Protein AF-F9VZ53-F1 (afdb_monomer)

pLDDT: mean 83.01, std 13.74, range [48.47, 98.25]

InterPro domains:
  IPR010065 Amino acid ABC transporter, permease protein, 3-TM domain [TIGR01726] (65-124)
  IPR035906 MetI-like superfamily [G3DSA:1.10.3720.10] (58-139)
  IPR035906 MetI-like superfamily [SSF161098] (64-129)
  IPR043429 ABC transporter membrane protein permease protein ArtM/GltK/GlnP/TcyL/YhdX-like [PTHR30614] (58-127)

Sequence (139 aa):
MTSPQTDTTTTAGEPEPIKAVPLRRPGQWIAAVIILVLAGLFVYGAATNKAYAWGTYADYLFDQRVLSGVGYTLALTVLAMTIAIVLGVALAIMRLSPNPVLRGTAWVYLWIFRGTPVYVQLVFWGLFPAIYKQIDVGI

Solvent-accessible surface area (backbone atoms only — not comparable to full-atom values): 8433 Å² total; per-residue (Å²): 140,80,84,82,90,76,88,74,82,79,87,77,69,80,79,74,76,82,78,78,70,82,80,79,60,65,68,59,54,54,51,50,50,50,50,52,50,51,51,49,51,50,52,49,50,55,74,70,38,73,88,61,42,63,67,60,55,50,54,54,59,70,27,68,69,45,47,49,49,51,50,49,54,52,51,51,49,52,51,52,50,51,50,51,48,55,52,49,51,53,36,53,52,29,52,71,42,89,50,65,65,50,24,46,54,32,47,53,52,50,43,54,72,74,67,46,60,68,66,58,50,54,51,51,65,65,46,43,55,76,78,49,77,66,84,76,71,90,121

Secondary structure (DSSP, 8-state):
-------------------------HHHHHHHHHHHHHHHHHHHHHHH-GGG-HHHHHHHHTSHHHHHHHHHHHHHHHHHHHHHHHHHHHHHHHHHSS-HHHHHHHHHHHHHHHHS-HHHHHHHHHHHHHH-S------

Structure (mmCIF, N/CA/C/O backbone):
data_AF-F9VZ53-F1
#
_entry.id   AF-F9VZ53-F1
#
loop_
_atom_site.group_PDB
_atom_site.id
_atom_site.type_symbol
_atom_site.label_atom_id
_atom_site.label_alt_id
_atom_site.label_comp_id
_atom_site.label_asym_id
_atom_site.label_entity_id
_atom_site.label_seq_id
_atom_site.pdbx_PDB_ins_code
_atom_site.Cartn_x
_atom_site.Cartn_y
_atom_site.Cartn_z
_atom_site.occupancy
_atom_site.B_iso_or_equiv
_atom_site.auth_seq_id
_atom_site.auth_comp_id
_atom_site.auth_asym_id
_atom_site.auth_atom_id
_atom_site.pdbx_PDB_model_num
ATOM 1 N N . MET A 1 1 ? -59.997 58.097 -48.890 1.00 48.47 1 MET A N 1
ATOM 2 C CA . MET A 1 1 ? -59.336 57.497 -47.711 1.00 48.47 1 MET A CA 1
ATOM 3 C C . MET A 1 1 ? -59.926 56.100 -47.581 1.00 48.47 1 MET A C 1
ATOM 5 O O . MET A 1 1 ? -61.131 56.028 -47.446 1.00 48.47 1 MET A O 1
ATOM 9 N N . THR A 1 2 ? -59.255 54.966 -47.733 1.00 51.69 2 THR A N 1
ATOM 10 C CA . THR A 1 2 ? -57.834 54.609 -47.799 1.00 51.69 2 THR A CA 1
ATOM 11 C C . THR A 1 2 ? -57.775 53.199 -48.428 1.00 51.69 2 THR A C 1
ATOM 13 O O . THR A 1 2 ? -58.772 52.485 -48.418 1.00 51.69 2 THR A O 1
ATOM 16 N N . SER A 1 3 ? -56.640 52.880 -49.038 1.00 55.97 3 SER A N 1
ATOM 17 C CA . SER A 1 3 ? -56.281 51.793 -49.963 1.00 55.97 3 SER A CA 1
ATOM 18 C C . SER A 1 3 ? -56.750 50.346 -49.660 1.00 55.97 3 SER A C 1
ATOM 20 O O . SER A 1 3 ? -57.052 50.027 -48.512 1.00 55.97 3 SER A O 1
ATOM 22 N N . PRO A 1 4 ? -56.732 49.446 -50.672 1.00 55.97 4 PRO A N 1
ATOM 23 C CA . PRO A 1 4 ? -56.960 48.009 -50.506 1.00 55.97 4 PRO A CA 1
ATOM 24 C C . PRO A 1 4 ? -55.763 47.316 -49.833 1.00 55.97 4 PRO A C 1
ATOM 26 O O . PRO A 1 4 ? -54.624 47.766 -49.962 1.00 55.97 4 PRO A O 1
ATOM 29 N N . GLN A 1 5 ? -56.031 46.209 -49.134 1.00 57.69 5 GLN A N 1
ATOM 30 C CA . GLN A 1 5 ? -55.020 45.254 -48.673 1.00 57.69 5 GLN A CA 1
ATOM 31 C C . GLN A 1 5 ? -54.274 44.670 -49.878 1.00 57.69 5 GLN A C 1
ATOM 33 O O . GLN A 1 5 ? -54.895 44.086 -50.764 1.00 57.69 5 GLN A O 1
ATOM 38 N N . THR A 1 6 ? -52.948 44.803 -49.883 1.00 52.38 6 THR A N 1
ATOM 39 C CA . THR A 1 6 ? -52.073 44.012 -50.749 1.00 52.38 6 THR A CA 1
ATOM 40 C C . THR A 1 6 ? -51.430 42.939 -49.891 1.00 52.38 6 THR A C 1
ATOM 42 O O . THR A 1 6 ? -50.609 43.236 -49.023 1.00 52.38 6 THR A O 1
ATOM 45 N N . ASP A 1 7 ? -51.822 41.698 -50.152 1.00 53.53 7 ASP A N 1
ATOM 46 C CA . ASP A 1 7 ? -51.124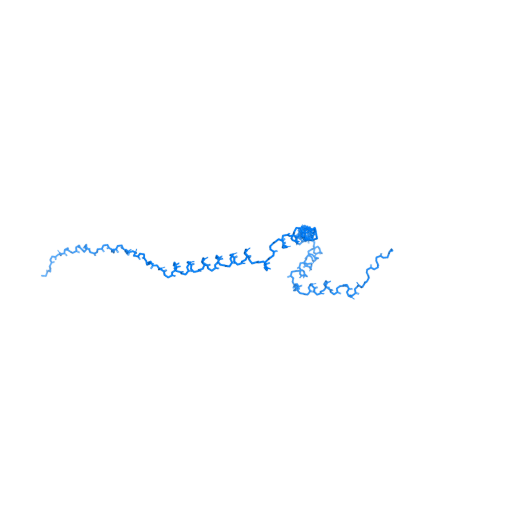 40.492 -49.740 1.00 53.53 7 ASP A CA 1
ATOM 47 C C . ASP A 1 7 ? -49.652 40.557 -50.167 1.00 53.53 7 ASP A C 1
ATOM 49 O O . ASP A 1 7 ? -49.324 40.507 -51.352 1.00 53.53 7 ASP A O 1
ATOM 53 N N . THR A 1 8 ? -48.742 40.603 -49.201 1.00 51.94 8 THR A N 1
ATOM 54 C CA . THR A 1 8 ? -47.376 40.116 -49.393 1.00 51.94 8 THR A CA 1
ATOM 55 C C . THR A 1 8 ? -47.180 38.921 -48.482 1.00 51.94 8 THR A C 1
ATOM 57 O O . THR A 1 8 ? -46.690 38.999 -47.359 1.00 51.94 8 THR A O 1
ATOM 60 N N . THR A 1 9 ? -47.589 37.768 -49.007 1.00 50.75 9 THR A N 1
ATOM 61 C CA . THR A 1 9 ? -47.058 36.477 -48.579 1.00 50.75 9 THR A CA 1
ATOM 62 C C . THR A 1 9 ? -45.546 36.518 -48.812 1.00 50.75 9 THR A C 1
ATOM 64 O O . THR A 1 9 ? -45.074 36.264 -49.918 1.00 50.75 9 THR A O 1
ATOM 67 N N . THR A 1 10 ? -44.767 36.885 -47.794 1.00 52.47 10 THR A N 1
ATOM 68 C CA . THR A 1 10 ? -43.308 36.732 -47.815 1.00 52.47 10 THR A CA 1
ATOM 69 C C . THR A 1 10 ? -42.995 35.242 -47.711 1.00 52.47 10 THR A C 1
ATOM 71 O O . THR A 1 10 ? -42.749 34.710 -46.634 1.00 52.47 10 THR A O 1
ATOM 74 N N . THR A 1 11 ? -43.032 34.549 -48.848 1.00 58.16 11 THR A N 1
ATOM 75 C CA . THR A 1 11 ? -42.291 33.299 -49.033 1.00 58.16 11 THR A CA 1
ATOM 76 C C . THR A 1 11 ? -40.869 33.686 -49.422 1.00 58.16 11 THR A C 1
ATOM 78 O O . THR A 1 11 ? -40.575 33.898 -50.592 1.00 58.16 11 THR A O 1
ATOM 81 N N . ALA A 1 12 ? -40.004 33.860 -48.430 1.00 59.16 12 ALA A N 1
ATOM 82 C CA . ALA A 1 12 ? -38.559 33.983 -48.598 1.00 59.16 12 ALA A CA 1
ATOM 83 C C . ALA A 1 12 ? -37.934 33.783 -47.218 1.00 59.16 12 ALA A C 1
ATOM 85 O O . ALA A 1 12 ? -38.102 34.618 -46.341 1.00 59.16 12 ALA A O 1
ATOM 86 N N . GLY A 1 13 ? -37.245 32.712 -46.885 1.00 57.06 13 GLY A N 1
ATOM 87 C CA . GLY A 1 13 ? -36.949 31.430 -47.498 1.00 57.06 13 GLY A CA 1
ATOM 88 C C . GLY A 1 13 ? -36.346 30.628 -46.341 1.00 57.06 13 G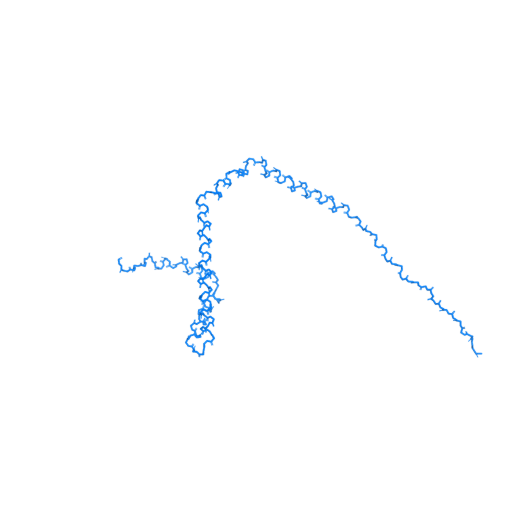LY A C 1
ATOM 89 O O . GLY A 1 13 ? -35.746 31.215 -45.436 1.00 57.06 13 GLY A O 1
ATOM 90 N N . GLU A 1 14 ? -36.594 29.325 -46.289 1.00 67.31 14 GLU A N 1
ATOM 91 C CA . GLU A 1 14 ? -36.035 28.463 -45.246 1.00 67.31 14 GLU A CA 1
ATOM 92 C C . GLU A 1 14 ? -34.519 28.716 -45.126 1.00 67.31 14 GLU A C 1
ATOM 94 O O . GLU A 1 14 ? -33.873 28.838 -46.171 1.00 67.31 14 GLU A O 1
ATOM 99 N N . PRO A 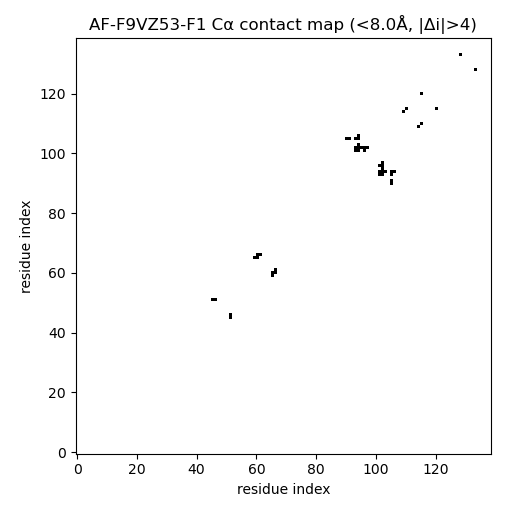1 15 ? -33.934 28.874 -43.918 1.00 65.62 15 PRO A N 1
ATOM 100 C CA . PRO A 1 15 ? -32.503 29.123 -43.802 1.00 65.62 15 PRO A CA 1
ATOM 101 C C . PRO A 1 15 ? -31.785 27.983 -44.514 1.00 65.62 15 PRO A C 1
ATOM 103 O O . PRO A 1 15 ? -31.946 26.833 -44.101 1.00 65.62 15 PRO A O 1
ATOM 106 N N . GLU A 1 16 ? -31.065 28.274 -45.606 1.00 68.75 16 GLU A N 1
ATOM 107 C CA . GLU A 1 16 ? -30.421 27.210 -46.372 1.00 68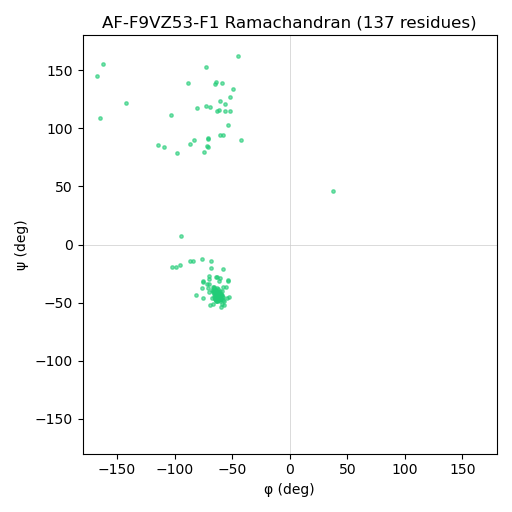.75 16 GLU A CA 1
ATOM 108 C C . GLU A 1 16 ? -29.591 26.351 -45.409 1.00 68.75 16 GLU A C 1
ATOM 110 O O . GLU A 1 16 ? -28.796 26.903 -44.633 1.00 68.75 16 GLU A O 1
ATOM 115 N N . PRO A 1 17 ? -29.796 25.019 -45.400 1.00 71.31 17 PRO A N 1
ATOM 116 C CA . PRO A 1 17 ? -29.161 24.156 -44.427 1.00 71.31 17 PRO A CA 1
ATOM 117 C C . PRO A 1 17 ? -27.659 24.366 -44.528 1.00 71.31 17 PRO A C 1
ATOM 119 O O . PRO A 1 17 ? -27.083 24.181 -45.602 1.00 71.31 17 PRO A O 1
ATOM 122 N N . ILE A 1 18 ? -27.034 24.777 -43.418 1.00 65.62 18 ILE A N 1
ATOM 123 C CA . ILE A 1 18 ? -25.595 25.029 -43.355 1.00 65.62 18 ILE A CA 1
ATOM 124 C C . ILE A 1 18 ? -24.891 23.772 -43.857 1.00 65.62 18 ILE A C 1
ATOM 126 O O . ILE A 1 18 ? -24.791 22.758 -43.162 1.00 65.62 18 ILE A O 1
ATOM 130 N N . LYS A 1 19 ? -24.408 23.843 -45.098 1.00 65.00 19 LYS A N 1
ATOM 131 C CA . LYS A 1 19 ? -23.626 22.794 -45.729 1.00 65.00 19 LYS A CA 1
ATOM 132 C C . LYS A 1 19 ? -22.280 22.792 -45.031 1.00 65.00 19 LYS A C 1
ATOM 134 O O . LYS A 1 19 ? -21.373 23.534 -45.399 1.00 65.00 19 LYS A O 1
ATOM 139 N N . ALA A 1 20 ? -22.180 21.986 -43.980 1.00 58.78 20 ALA A N 1
ATOM 140 C CA . ALA A 1 20 ? -20.942 21.755 -43.266 1.00 58.78 20 ALA A CA 1
ATOM 141 C C . ALA A 1 20 ? -19.926 21.155 -44.246 1.00 58.78 20 ALA A C 1
ATOM 143 O O . ALA A 1 20 ? -19.909 19.952 -44.501 1.00 58.78 20 ALA A O 1
ATOM 144 N N . VAL A 1 21 ? -19.095 22.008 -44.844 1.00 61.19 21 VAL A N 1
ATOM 145 C CA . VAL A 1 21 ? -17.942 21.561 -45.617 1.00 61.19 21 VAL A CA 1
ATOM 146 C C . VAL A 1 21 ? -16.961 20.976 -44.602 1.00 61.19 21 VAL A C 1
ATOM 148 O O . VAL A 1 21 ? -16.527 21.699 -43.700 1.00 61.19 21 VAL A O 1
ATOM 151 N N . PRO A 1 22 ? -16.614 19.680 -44.685 1.00 62.84 22 PRO A N 1
ATOM 152 C CA . PRO A 1 22 ? -15.669 19.098 -43.751 1.00 62.84 22 PRO A CA 1
ATOM 153 C C . PRO A 1 22 ? -14.319 19.795 -43.926 1.00 62.84 22 PRO A C 1
ATOM 155 O O . PRO A 1 22 ? -13.680 19.694 -44.976 1.00 62.84 22 PRO A O 1
ATOM 158 N N . LEU A 1 23 ? -13.875 20.510 -42.891 1.00 60.38 23 LEU A N 1
ATOM 159 C CA . LEU A 1 23 ? -12.551 21.117 -42.857 1.00 60.38 23 LEU A CA 1
ATOM 160 C C . LEU A 1 23 ? -11.522 19.993 -42.709 1.00 60.38 23 LEU A C 1
ATOM 162 O O . LEU A 1 23 ? -11.212 19.543 -41.606 1.00 60.38 23 LEU A O 1
ATOM 166 N N . ARG A 1 24 ? -11.030 19.489 -43.843 1.00 61.06 24 ARG A N 1
ATOM 167 C CA . ARG A 1 24 ? -9.982 18.466 -43.890 1.00 61.06 24 ARG A CA 1
ATOM 168 C C . ARG A 1 24 ? -8.741 19.066 -43.224 1.00 61.06 24 ARG A C 1
ATOM 170 O O . ARG A 1 24 ? -8.218 20.062 -43.711 1.00 61.06 24 ARG A O 1
ATOM 177 N N . ARG A 1 25 ? -8.299 18.493 -42.097 1.00 68.50 25 ARG A N 1
ATOM 178 C CA . ARG A 1 25 ? -7.110 18.923 -41.336 1.00 68.50 25 ARG A CA 1
ATOM 179 C C . ARG A 1 25 ? -5.902 18.041 -41.699 1.00 68.50 25 ARG A C 1
ATOM 181 O O . ARG A 1 25 ? -5.571 17.137 -40.932 1.00 68.50 25 ARG A O 1
ATOM 188 N N . PRO A 1 26 ? -5.223 18.259 -42.845 1.00 73.19 26 PRO A N 1
ATOM 189 C CA . PRO A 1 26 ? -4.090 17.428 -43.268 1.00 73.19 26 PRO A CA 1
ATOM 190 C C . PRO A 1 26 ? -2.934 17.454 -42.257 1.00 73.19 26 PRO A C 1
ATOM 192 O O . PRO A 1 26 ? -2.250 16.450 -42.088 1.00 73.19 26 PRO A O 1
ATOM 195 N N . GLY A 1 27 ? -2.772 18.554 -41.510 1.00 76.88 27 GLY A N 1
ATOM 196 C CA . GLY A 1 27 ? -1.760 18.666 -40.454 1.00 76.88 27 GLY A CA 1
ATOM 197 C C . GLY A 1 27 ? -1.928 17.656 -39.312 1.00 76.88 27 GLY A C 1
ATOM 198 O O . GLY A 1 27 ? -0.932 17.193 -38.768 1.00 76.88 27 GLY A O 1
ATOM 199 N N . GLN A 1 28 ? -3.161 17.245 -38.987 1.00 78.88 28 GLN A N 1
ATOM 200 C CA . GLN A 1 28 ? -3.400 16.210 -37.971 1.00 78.88 28 GLN A CA 1
ATOM 201 C C . GLN A 1 28 ? -2.995 14.819 -38.466 1.00 78.88 28 GLN A C 1
ATOM 203 O O . GLN A 1 28 ? -2.490 14.023 -37.683 1.00 78.88 28 GLN A O 1
ATOM 208 N N . TRP A 1 29 ? -3.153 14.544 -39.764 1.00 82.31 29 TRP A N 1
ATOM 209 C CA . TRP A 1 29 ? -2.705 13.289 -40.368 1.00 82.31 29 TRP A CA 1
ATOM 210 C C . TRP A 1 29 ? -1.184 13.207 -40.442 1.00 82.31 29 TRP A C 1
ATOM 212 O O . TRP A 1 29 ? -0.619 12.172 -40.108 1.00 82.31 29 TRP A O 1
ATOM 222 N N . ILE A 1 30 ? -0.513 14.306 -40.794 1.00 85.25 30 ILE A N 1
ATOM 223 C CA . ILE A 1 30 ? 0.953 14.372 -40.780 1.00 85.25 30 ILE A CA 1
ATOM 224 C C . ILE A 1 30 ? 1.479 14.170 -39.352 1.00 85.25 30 ILE A C 1
ATOM 226 O O . ILE A 1 30 ? 2.363 13.345 -39.141 1.00 85.25 30 ILE A O 1
ATOM 230 N N . ALA A 1 31 ? 0.901 14.851 -38.358 1.00 85.25 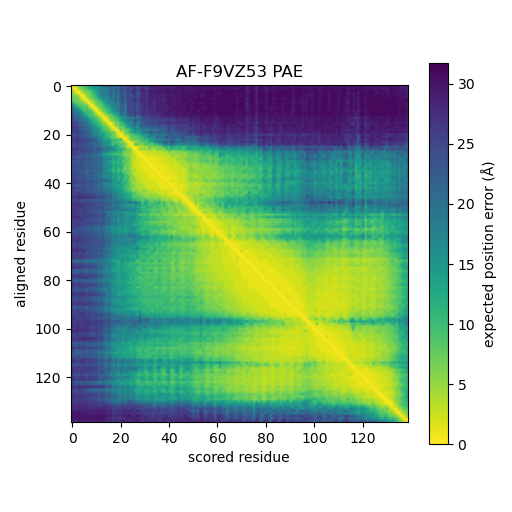31 ALA A N 1
ATOM 231 C CA . ALA A 1 31 ? 1.276 14.671 -36.956 1.00 85.25 31 ALA A CA 1
ATOM 232 C C . ALA A 1 31 ? 1.016 13.239 -36.456 1.00 85.25 31 ALA A C 1
ATOM 234 O O . ALA A 1 31 ? 1.873 12.662 -35.790 1.00 85.25 31 ALA A O 1
ATOM 235 N N . ALA A 1 32 ? -0.126 12.641 -36.812 1.00 86.00 32 ALA A N 1
ATOM 236 C CA . ALA A 1 32 ? -0.438 11.257 -36.472 1.00 86.00 32 ALA A CA 1
ATOM 237 C C . ALA A 1 32 ? 0.586 10.287 -37.075 1.00 86.00 32 ALA A C 1
ATOM 239 O O . ALA A 1 32 ? 1.089 9.427 -36.360 1.00 86.00 32 ALA A O 1
ATOM 240 N N . VAL A 1 33 ? 0.954 10.465 -38.348 1.00 91.44 33 VAL A N 1
ATOM 241 C CA . VAL A 1 33 ? 1.995 9.661 -39.006 1.00 91.44 33 VAL A CA 1
ATOM 242 C C . VAL A 1 33 ? 3.341 9.832 -38.304 1.00 91.44 33 VAL A C 1
ATOM 244 O O . VAL A 1 33 ? 3.993 8.834 -38.019 1.00 91.44 33 VAL A O 1
ATOM 247 N N . ILE A 1 34 ? 3.738 11.059 -37.956 1.00 92.56 34 ILE A N 1
ATOM 248 C CA . ILE A 1 34 ? 4.990 11.318 -37.228 1.00 92.56 34 ILE A CA 1
ATOM 249 C C . ILE A 1 34 ? 4.995 10.608 -35.870 1.00 92.56 34 ILE A C 1
ATOM 251 O O . ILE A 1 34 ? 5.966 9.931 -35.548 1.00 92.56 34 ILE A O 1
ATOM 255 N N . ILE A 1 35 ? 3.917 10.710 -35.087 1.00 92.50 35 ILE A N 1
ATOM 256 C CA . ILE A 1 35 ? 3.806 10.035 -33.784 1.00 92.50 35 ILE A CA 1
ATOM 257 C C . ILE A 1 35 ? 3.888 8.518 -33.953 1.00 92.50 35 ILE A C 1
ATOM 259 O O . ILE A 1 35 ? 4.585 7.855 -33.190 1.00 92.50 35 ILE A O 1
ATOM 263 N N . LEU A 1 36 ? 3.214 7.967 -3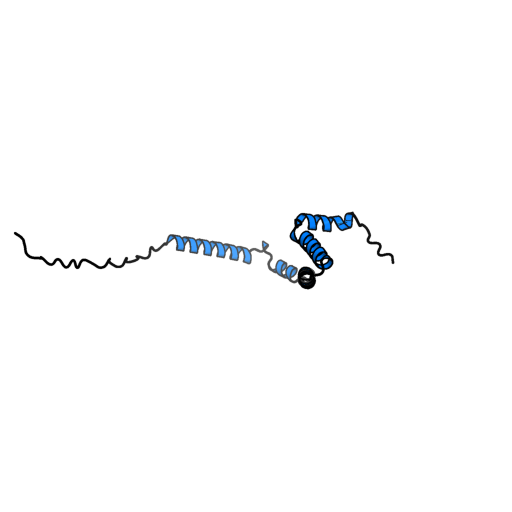4.961 1.00 93.19 36 LEU A N 1
ATOM 264 C CA . LEU A 1 36 ? 3.208 6.532 -35.232 1.00 93.19 36 LEU A CA 1
ATOM 265 C C . LEU A 1 36 ? 4.604 6.043 -35.648 1.00 93.19 36 LEU A C 1
ATOM 267 O O . LEU A 1 36 ? 5.059 5.009 -35.167 1.00 93.19 36 LEU A O 1
ATOM 271 N N . VAL A 1 37 ? 5.323 6.824 -36.460 1.00 93.62 37 VAL A N 1
ATOM 272 C CA . VAL A 1 37 ? 6.721 6.555 -36.828 1.00 93.62 37 VAL A CA 1
ATOM 273 C C . VAL A 1 37 ? 7.633 6.626 -35.604 1.00 93.62 37 VAL A C 1
ATOM 275 O O . VAL A 1 37 ? 8.434 5.719 -35.401 1.00 93.62 37 VAL A O 1
ATOM 278 N N . LEU A 1 38 ? 7.503 7.649 -34.756 1.00 92.00 38 LEU A N 1
ATOM 279 C CA . LEU A 1 38 ? 8.304 7.784 -33.535 1.00 92.00 38 LEU A CA 1
ATOM 280 C C . LEU A 1 38 ? 8.036 6.649 -32.542 1.00 92.00 38 LEU A C 1
ATOM 282 O O . LEU A 1 38 ? 8.980 6.084 -31.995 1.00 92.00 38 LEU A O 1
ATOM 286 N N . ALA A 1 39 ? 6.773 6.275 -32.340 1.00 92.38 39 ALA A N 1
ATOM 287 C CA . ALA A 1 39 ? 6.402 5.133 -31.514 1.00 92.38 39 ALA A CA 1
ATOM 288 C C . ALA A 1 39 ? 6.956 3.825 -32.098 1.00 92.38 39 ALA A C 1
ATOM 290 O O . ALA A 1 39 ? 7.516 3.016 -31.363 1.00 92.38 39 ALA A O 1
ATOM 291 N N . GLY A 1 40 ? 6.877 3.642 -33.419 1.00 91.12 40 GLY A N 1
ATOM 292 C CA . GLY A 1 40 ? 7.465 2.500 -34.117 1.00 91.12 40 GLY A CA 1
ATOM 293 C C . GLY A 1 40 ? 8.984 2.427 -33.952 1.00 91.12 40 GLY A C 1
ATOM 294 O O . GLY A 1 40 ? 9.509 1.363 -33.640 1.00 91.12 40 GLY A O 1
ATOM 295 N N . LEU A 1 41 ? 9.688 3.555 -34.079 1.00 86.81 41 LEU A N 1
ATOM 296 C CA . LEU A 1 41 ? 11.132 3.654 -33.843 1.00 86.81 41 LEU A CA 1
ATOM 297 C C . LEU A 1 41 ? 11.494 3.371 -32.383 1.00 86.81 41 LEU A C 1
ATOM 299 O O . LEU A 1 41 ? 12.485 2.691 -32.126 1.00 86.81 41 LEU A O 1
ATOM 303 N N . PHE A 1 42 ? 10.688 3.848 -31.432 1.00 88.56 42 PHE A N 1
ATOM 304 C CA . PHE A 1 42 ? 10.867 3.557 -30.013 1.00 88.56 42 PHE A CA 1
ATOM 305 C C . PHE A 1 42 ? 10.700 2.065 -29.725 1.00 88.56 42 PHE A C 1
ATOM 307 O O . PHE A 1 42 ? 11.564 1.473 -29.089 1.00 88.56 42 PHE A O 1
ATOM 314 N N . VAL A 1 43 ? 9.641 1.434 -30.240 1.00 87.75 43 VAL A N 1
ATOM 315 C CA . VAL A 1 43 ? 9.404 -0.009 -30.083 1.00 87.75 43 VAL A CA 1
ATOM 316 C C . VAL A 1 43 ? 10.491 -0.821 -30.785 1.00 87.75 43 VAL A C 1
ATOM 318 O O . VAL A 1 43 ? 10.988 -1.785 -30.213 1.00 87.75 43 VAL A O 1
ATOM 321 N N . TYR A 1 44 ? 10.916 -0.419 -31.984 1.00 85.06 44 TYR A N 1
ATOM 322 C CA . TYR A 1 44 ? 12.012 -1.067 -32.704 1.00 85.06 44 TYR A CA 1
ATOM 323 C C . TYR A 1 44 ? 13.322 -0.974 -31.920 1.00 85.06 44 TYR A C 1
ATOM 325 O O . TYR A 1 44 ? 13.995 -1.986 -31.729 1.00 85.06 44 TYR A O 1
ATOM 333 N N . GLY A 1 45 ? 13.660 0.215 -31.415 1.00 83.25 45 GLY A N 1
ATOM 334 C CA . GLY A 1 45 ? 14.825 0.436 -30.565 1.00 83.25 45 GLY A CA 1
ATOM 335 C C . GLY A 1 45 ? 14.738 -0.357 -29.265 1.00 83.25 45 GLY A C 1
ATOM 336 O O . GLY A 1 45 ? 15.713 -0.989 -28.883 1.00 83.25 45 GLY A O 1
ATOM 337 N N . ALA A 1 46 ? 13.572 -0.396 -28.624 1.00 83.56 46 ALA A N 1
ATOM 338 C CA . ALA A 1 46 ? 13.322 -1.207 -27.440 1.00 83.56 46 ALA A CA 1
ATOM 339 C C . ALA A 1 46 ? 13.525 -2.701 -27.725 1.00 83.56 46 ALA A C 1
ATOM 341 O O . ALA A 1 46 ? 14.227 -3.375 -26.981 1.00 83.56 46 ALA A O 1
ATOM 342 N N . ALA A 1 47 ? 12.977 -3.219 -28.824 1.00 80.06 47 ALA A N 1
ATOM 343 C CA . ALA A 1 47 ? 13.011 -4.641 -29.156 1.00 80.06 47 ALA A CA 1
ATOM 344 C C . ALA A 1 47 ? 14.373 -5.133 -29.682 1.00 80.06 47 ALA A C 1
ATOM 346 O O . ALA A 1 47 ? 14.772 -6.254 -29.377 1.00 80.06 47 ALA A O 1
ATOM 347 N N . THR A 1 48 ? 15.092 -4.331 -30.475 1.00 77.06 48 THR 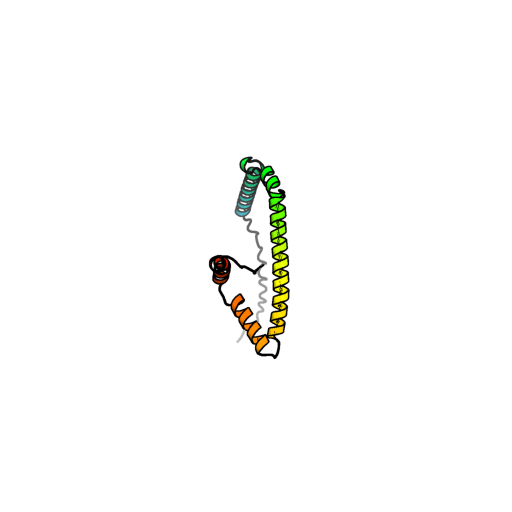A N 1
ATOM 348 C CA . THR A 1 48 ? 16.353 -4.754 -31.125 1.00 77.06 48 THR A CA 1
ATOM 349 C C . THR A 1 48 ? 17.615 -4.368 -30.362 1.00 77.06 48 THR A C 1
ATOM 351 O O . THR A 1 48 ? 18.683 -4.936 -30.613 1.00 77.06 48 THR A O 1
ATOM 354 N N . ASN A 1 49 ? 17.537 -3.426 -29.420 1.00 77.44 49 ASN A N 1
ATOM 355 C CA . ASN A 1 49 ? 18.709 -2.995 -28.674 1.00 77.44 49 ASN A CA 1
ATOM 356 C C . ASN A 1 49 ? 19.029 -3.977 -27.536 1.00 77.44 49 ASN A C 1
ATOM 358 O O . ASN A 1 49 ? 18.276 -4.132 -26.575 1.00 77.44 49 ASN A O 1
ATOM 362 N N . LYS A 1 50 ? 20.213 -4.593 -27.629 1.00 72.12 50 LYS A N 1
ATOM 363 C CA . LYS A 1 50 ? 20.760 -5.540 -26.646 1.00 72.12 50 LYS A CA 1
ATOM 364 C C . LYS A 1 50 ? 20.895 -4.945 -25.238 1.00 72.12 50 LYS A C 1
ATOM 366 O O . LYS A 1 50 ? 20.915 -5.707 -24.280 1.00 72.12 50 LYS A O 1
ATOM 371 N N . ALA A 1 51 ? 20.939 -3.616 -25.104 1.00 72.94 51 ALA A N 1
ATOM 372 C CA . ALA A 1 51 ? 20.931 -2.935 -23.811 1.00 72.94 51 ALA A CA 1
ATOM 373 C C . ALA A 1 51 ? 19.639 -3.176 -23.010 1.00 72.94 51 ALA A C 1
ATOM 375 O O . ALA A 1 51 ? 19.693 -3.172 -21.785 1.00 72.94 51 ALA A O 1
ATOM 376 N N . TYR A 1 52 ? 18.500 -3.425 -23.671 1.00 73.50 52 TYR A N 1
ATOM 377 C CA . TYR A 1 52 ? 17.251 -3.756 -22.975 1.00 73.50 52 TYR A CA 1
ATOM 378 C C . TYR A 1 52 ? 17.211 -5.193 -22.458 1.00 73.50 52 TYR A C 1
ATOM 380 O O . TYR A 1 52 ? 16.315 -5.497 -21.690 1.00 73.50 52 TYR A O 1
ATOM 388 N N . ALA A 1 53 ? 18.131 -6.074 -22.873 1.00 79.88 53 ALA A N 1
ATOM 389 C CA . ALA A 1 53 ? 18.341 -7.409 -22.302 1.00 79.88 53 ALA A CA 1
ATOM 390 C C . ALA A 1 53 ? 17.054 -8.159 -21.878 1.00 79.88 53 ALA A C 1
ATOM 392 O O . ALA A 1 53 ? 16.991 -8.716 -20.784 1.00 79.88 53 ALA A O 1
ATOM 393 N N . TRP A 1 54 ? 16.017 -8.175 -22.728 1.00 81.12 54 TRP A N 1
ATOM 394 C CA . TRP A 1 54 ? 14.678 -8.677 -22.372 1.00 81.12 54 TRP A CA 1
ATOM 395 C C . TRP A 1 54 ? 14.668 -10.099 -21.792 1.00 81.12 54 TRP A C 1
ATOM 397 O O . TRP A 1 54 ? 13.842 -10.394 -20.933 1.00 81.12 54 TRP A O 1
ATOM 407 N N . GLY A 1 55 ? 15.608 -10.956 -22.209 1.00 80.75 55 GLY A N 1
ATOM 408 C CA . GLY A 1 55 ? 15.799 -12.288 -21.623 1.00 80.75 55 GLY A CA 1
ATOM 409 C C . GLY A 1 55 ? 16.178 -12.237 -20.140 1.00 80.75 55 GLY A C 1
ATOM 410 O O . GLY A 1 55 ? 15.548 -12.897 -19.328 1.00 80.75 55 GLY A O 1
ATOM 411 N N . THR A 1 56 ? 17.111 -11.361 -19.762 1.00 81.12 56 THR A N 1
ATOM 412 C CA . THR A 1 56 ? 17.524 -11.160 -18.366 1.00 81.12 56 THR A CA 1
ATOM 413 C C . THR A 1 56 ? 16.380 -10.626 -17.506 1.00 81.12 56 THR A C 1
ATOM 415 O O . THR A 1 56 ? 16.197 -11.079 -16.381 1.00 81.12 56 THR A O 1
ATOM 418 N N . TYR A 1 57 ? 15.565 -9.706 -18.030 1.00 81.88 57 TYR A N 1
ATOM 419 C CA . TYR A 1 57 ? 14.363 -9.251 -17.325 1.00 81.88 57 TYR A CA 1
ATOM 420 C C . TYR A 1 57 ? 13.376 -10.393 -17.084 1.00 81.88 57 TYR A C 1
ATOM 422 O O . TYR A 1 57 ? 12.851 -10.502 -15.980 1.00 81.88 57 TYR A O 1
ATOM 430 N N . ALA A 1 58 ? 13.142 -11.252 -18.080 1.00 81.75 58 ALA A N 1
ATOM 431 C CA . ALA A 1 58 ? 12.286 -12.420 -17.908 1.00 81.75 58 ALA A CA 1
ATOM 432 C C . ALA A 1 58 ? 12.853 -13.375 -16.844 1.00 81.75 58 ALA A C 1
ATOM 434 O O . ALA A 1 58 ? 12.123 -13.750 -15.930 1.00 81.75 58 ALA A O 1
ATOM 435 N N . ASP A 1 59 ? 14.150 -13.684 -16.895 1.00 85.62 59 ASP A N 1
ATOM 436 C CA . ASP A 1 59 ? 14.805 -14.565 -15.922 1.00 85.62 59 ASP A CA 1
ATOM 437 C C . ASP A 1 59 ? 14.675 -14.032 -14.486 1.00 85.62 59 ASP A C 1
ATOM 439 O O . ASP A 1 59 ? 14.328 -14.787 -13.583 1.00 85.62 59 ASP A O 1
ATOM 443 N N . TYR A 1 60 ? 14.867 -12.725 -14.266 1.00 83.94 60 TYR A N 1
ATOM 444 C CA . TYR A 1 60 ? 14.682 -12.113 -12.945 1.00 83.94 60 TYR A CA 1
ATOM 445 C C . TYR A 1 60 ? 13.214 -12.040 -12.512 1.00 83.94 60 TYR A C 1
ATOM 447 O O . TYR A 1 60 ? 12.925 -12.227 -11.333 1.00 83.94 60 TYR A O 1
ATOM 455 N N . LEU A 1 61 ? 12.277 -11.767 -13.427 1.00 85.38 61 LEU A N 1
ATOM 456 C CA . LEU A 1 61 ? 10.845 -11.710 -13.106 1.00 85.38 61 LEU A CA 1
ATOM 457 C C . LEU A 1 61 ? 10.290 -13.082 -12.711 1.00 85.38 61 LEU A C 1
ATOM 459 O O . LEU A 1 61 ? 9.441 -13.159 -11.821 1.00 85.38 61 LEU A O 1
ATOM 463 N N . PHE A 1 62 ? 10.774 -14.145 -13.354 1.00 85.81 62 PHE A N 1
ATOM 464 C CA . PHE A 1 62 ? 10.392 -15.526 -13.063 1.00 85.81 62 PHE A CA 1
ATOM 465 C C . PHE A 1 62 ? 11.345 -16.231 -12.085 1.00 85.81 62 PHE A C 1
ATOM 467 O O . PHE A 1 62 ? 11.183 -17.42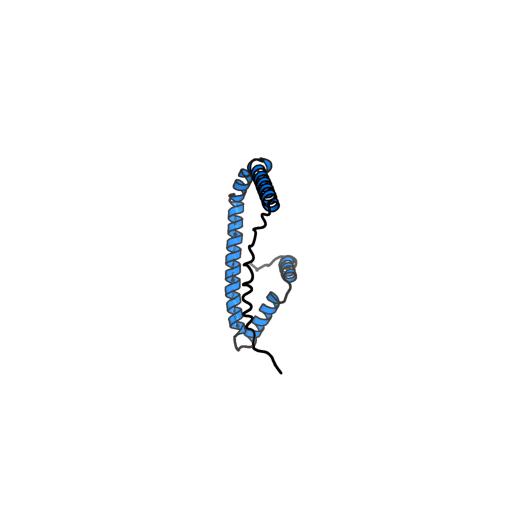4 -11.827 1.00 85.81 62 PHE A O 1
ATOM 474 N N . ASP A 1 63 ? 12.305 -15.513 -11.497 1.00 87.19 63 ASP A N 1
ATOM 475 C CA . ASP A 1 63 ? 13.124 -16.039 -10.411 1.00 87.19 63 ASP A CA 1
ATOM 476 C C . ASP A 1 63 ? 12.237 -16.300 -9.185 1.00 87.19 63 ASP A C 1
ATOM 478 O O . ASP A 1 63 ? 11.377 -15.492 -8.806 1.00 87.19 63 ASP A O 1
ATOM 482 N N . GLN A 1 64 ? 12.472 -17.433 -8.524 1.00 87.06 64 GLN A N 1
ATOM 483 C CA . GLN A 1 64 ? 11.733 -17.854 -7.338 1.00 87.06 64 GLN A CA 1
ATOM 484 C C . GLN A 1 64 ? 11.721 -16.781 -6.238 1.00 87.06 64 GLN A C 1
ATOM 486 O O . GLN A 1 64 ? 10.745 -16.666 -5.495 1.00 87.06 64 GLN A O 1
ATOM 491 N N . ARG A 1 65 ? 12.769 -15.959 -6.117 1.00 88.00 65 ARG A N 1
ATOM 492 C CA . ARG A 1 65 ? 12.836 -14.866 -5.130 1.00 88.00 65 ARG A CA 1
ATOM 493 C C . ARG A 1 65 ? 11.837 -13.752 -5.430 1.00 88.00 65 ARG A C 1
ATOM 495 O O . ARG A 1 65 ? 11.222 -13.231 -4.504 1.00 88.00 65 ARG A O 1
ATOM 502 N N . VAL A 1 66 ? 11.651 -13.404 -6.702 1.00 90.12 66 VAL A N 1
ATOM 503 C CA . VAL A 1 66 ? 10.712 -12.351 -7.109 1.00 90.12 66 VAL A CA 1
ATOM 504 C C . VAL A 1 66 ? 9.282 -12.866 -7.023 1.00 90.12 66 VAL A C 1
ATOM 506 O O . VAL A 1 66 ? 8.444 -12.220 -6.398 1.00 90.12 66 VAL A O 1
ATOM 509 N N . LEU A 1 67 ? 9.017 -14.067 -7.539 1.00 91.19 67 LEU A N 1
ATOM 510 C CA . LEU A 1 67 ? 7.704 -14.711 -7.443 1.00 91.19 67 LEU A CA 1
ATOM 511 C C . LEU A 1 67 ? 7.268 -14.936 -5.989 1.00 91.19 67 LEU A C 1
ATOM 513 O O . LEU A 1 67 ? 6.125 -14.639 -5.640 1.00 91.19 67 LEU A O 1
ATOM 517 N N . SER A 1 68 ? 8.169 -15.402 -5.118 1.00 90.88 68 SER A N 1
ATOM 518 C CA . SER A 1 68 ? 7.869 -15.545 -3.686 1.00 90.88 68 SER A CA 1
ATOM 519 C C . SER A 1 68 ? 7.656 -14.195 -3.006 1.00 90.88 68 SER A C 1
ATOM 521 O O . SER A 1 68 ? 6.716 -14.059 -2.226 1.00 90.88 68 SER A O 1
ATOM 523 N N . GLY A 1 69 ? 8.449 -13.172 -3.343 1.00 91.50 69 GLY A N 1
ATOM 524 C CA . GLY A 1 69 ? 8.242 -11.801 -2.877 1.00 91.50 69 GLY A CA 1
ATOM 525 C C . GLY A 1 69 ? 6.857 -11.263 -3.245 1.00 91.50 69 GLY A C 1
ATOM 526 O O . GLY A 1 69 ? 6.129 -10.787 -2.373 1.00 91.50 69 GLY A O 1
ATOM 527 N N . VAL A 1 70 ? 6.449 -11.415 -4.508 1.00 93.50 70 VAL A N 1
ATOM 528 C CA . VAL A 1 70 ? 5.099 -11.063 -4.976 1.00 93.50 70 VAL A CA 1
ATOM 529 C C . VAL A 1 70 ? 4.044 -11.850 -4.197 1.00 93.50 70 VAL A C 1
ATOM 531 O O . VAL A 1 70 ? 3.097 -11.252 -3.683 1.00 93.50 70 VAL A O 1
ATOM 534 N N . GLY A 1 71 ? 4.244 -13.156 -4.012 1.00 94.06 71 GLY A N 1
ATOM 535 C CA . GLY A 1 71 ? 3.378 -14.001 -3.190 1.00 94.06 71 GLY A CA 1
ATOM 536 C C . GLY A 1 71 ? 3.201 -13.468 -1.765 1.00 94.06 71 GLY A C 1
ATOM 537 O O . GLY A 1 71 ? 2.070 -13.349 -1.295 1.00 94.06 71 GLY A O 1
ATOM 538 N N . TYR A 1 72 ? 4.285 -13.061 -1.098 1.00 95.94 72 TYR A N 1
ATOM 539 C CA . TYR A 1 72 ? 4.220 -12.470 0.240 1.00 95.94 72 TYR A CA 1
ATOM 540 C C . TYR A 1 72 ? 3.494 -11.128 0.257 1.00 95.94 72 TYR A C 1
ATOM 542 O O . TYR A 1 72 ? 2.671 -10.907 1.140 1.00 95.94 72 TYR A O 1
ATOM 550 N N . THR A 1 73 ? 3.740 -10.240 -0.710 1.00 95.62 73 THR A N 1
ATOM 551 C CA . THR A 1 73 ? 3.022 -8.954 -0.775 1.00 95.62 73 THR A CA 1
ATOM 552 C C . THR A 1 73 ? 1.523 -9.154 -0.966 1.00 95.62 73 THR A C 1
ATOM 554 O O . THR A 1 73 ? 0.724 -8.491 -0.303 1.00 95.62 73 THR A O 1
ATOM 557 N N . LEU A 1 74 ? 1.128 -10.112 -1.809 1.00 97.00 74 LEU A N 1
ATOM 558 C CA . LEU A 1 74 ? -0.271 -10.438 -2.041 1.00 97.00 74 LEU A CA 1
ATOM 559 C C . LEU A 1 74 ? -0.904 -11.059 -0.792 1.00 97.00 74 LEU A C 1
ATOM 561 O O . LEU A 1 74 ? -1.973 -10.621 -0.370 1.00 97.00 74 LEU A O 1
ATOM 565 N N . ALA A 1 75 ? -0.222 -12.013 -0.155 1.00 96.75 75 ALA A N 1
ATOM 566 C CA . ALA A 1 75 ? -0.676 -12.631 1.086 1.00 96.75 75 ALA A CA 1
ATOM 567 C C . ALA A 1 75 ? -0.843 -11.596 2.210 1.00 96.75 75 ALA A C 1
ATOM 569 O O . ALA A 1 75 ? -1.887 -11.560 2.860 1.00 96.75 75 ALA A O 1
ATOM 570 N N . LEU A 1 76 ? 0.140 -10.709 2.396 1.00 96.62 76 LEU A N 1
ATOM 571 C CA . LEU A 1 76 ? 0.075 -9.612 3.363 1.00 96.62 76 LEU A CA 1
ATOM 572 C C . LEU A 1 76 ? -1.070 -8.650 3.048 1.00 96.62 76 LEU A C 1
ATOM 574 O O . LEU A 1 76 ? -1.771 -8.236 3.965 1.00 96.62 76 LEU A O 1
ATOM 578 N N . THR A 1 77 ? -1.299 -8.327 1.774 1.00 96.75 77 THR A N 1
ATOM 579 C CA . THR A 1 77 ? -2.401 -7.447 1.357 1.00 96.75 77 THR A CA 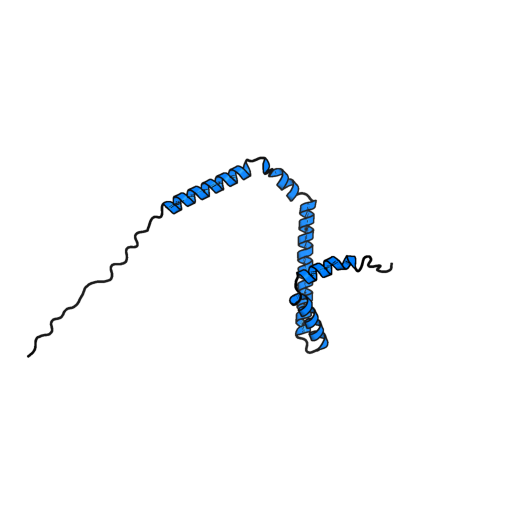1
ATOM 580 C C . THR A 1 77 ? -3.754 -8.068 1.690 1.00 96.75 77 THR A C 1
ATOM 582 O O . THR A 1 77 ? -4.592 -7.419 2.315 1.00 96.75 77 THR A O 1
ATOM 585 N N . VAL A 1 78 ? -3.962 -9.339 1.337 1.00 97.94 78 VAL A N 1
ATOM 586 C CA . VAL A 1 78 ? -5.209 -10.062 1.628 1.00 97.94 78 VAL A CA 1
ATOM 587 C C . VAL A 1 78 ? -5.430 -10.182 3.134 1.00 97.94 78 VAL A C 1
ATOM 589 O O . VAL A 1 78 ? -6.531 -9.915 3.620 1.00 97.94 78 VAL A O 1
ATOM 592 N N . LEU A 1 79 ? -4.389 -10.533 3.890 1.00 97.69 79 LEU A N 1
ATOM 593 C CA . LEU A 1 79 ? -4.461 -10.667 5.341 1.00 97.69 79 LEU A CA 1
ATOM 594 C C . LEU A 1 79 ? -4.752 -9.318 6.013 1.00 97.69 79 LEU A C 1
ATOM 596 O O . LEU A 1 79 ? -5.658 -9.233 6.841 1.00 97.69 79 LEU A O 1
ATOM 600 N N . ALA A 1 80 ? -4.067 -8.248 5.605 1.00 97.12 80 ALA A N 1
ATOM 601 C CA . ALA A 1 80 ? -4.303 -6.899 6.105 1.00 97.12 80 ALA A CA 1
ATOM 602 C C . ALA A 1 80 ? -5.725 -6.411 5.795 1.00 97.12 80 ALA A C 1
ATOM 604 O O . ALA A 1 80 ? -6.393 -5.888 6.685 1.00 97.12 80 ALA A O 1
ATOM 605 N N . MET A 1 81 ? -6.225 -6.621 4.571 1.00 97.81 81 MET A N 1
ATOM 606 C CA . MET A 1 81 ? -7.602 -6.269 4.204 1.00 97.81 81 MET A CA 1
ATOM 607 C C . MET A 1 81 ? -8.622 -7.063 5.018 1.00 97.81 81 MET A C 1
ATOM 609 O O . MET A 1 81 ? -9.586 -6.484 5.514 1.00 97.81 81 MET A O 1
ATOM 613 N N . THR A 1 82 ? -8.399 -8.365 5.202 1.00 98.25 82 THR A N 1
ATOM 614 C CA . THR A 1 82 ? -9.292 -9.221 5.993 1.00 98.25 82 THR A CA 1
ATOM 615 C C . THR A 1 82 ? -9.383 -8.720 7.433 1.00 98.25 82 THR A C 1
ATOM 617 O O . THR A 1 82 ? -10.483 -8.504 7.941 1.00 98.25 82 THR A O 1
ATOM 620 N N . ILE A 1 83 ? -8.240 -8.446 8.070 1.00 97.31 83 ILE A N 1
ATOM 621 C CA . ILE A 1 83 ? -8.192 -7.888 9.429 1.00 97.31 83 ILE A CA 1
ATOM 622 C C . ILE A 1 83 ? -8.876 -6.518 9.476 1.00 97.31 83 ILE A C 1
ATOM 624 O O . ILE A 1 83 ? -9.698 -6.275 10.359 1.00 97.31 83 ILE A O 1
ATOM 628 N N . ALA A 1 84 ? -8.585 -5.634 8.519 1.00 95.50 84 ALA A N 1
ATOM 629 C CA . ALA A 1 84 ? -9.172 -4.300 8.463 1.00 95.50 84 ALA A CA 1
ATOM 630 C C . ALA A 1 84 ? -10.702 -4.342 8.330 1.00 95.50 84 ALA A C 1
ATOM 632 O O . ALA A 1 84 ? -11.391 -3.558 8.982 1.00 95.50 84 ALA A O 1
ATOM 633 N N . ILE A 1 85 ? -11.243 -5.266 7.530 1.00 97.25 85 ILE A N 1
ATOM 634 C CA . ILE A 1 85 ? -12.689 -5.454 7.369 1.00 97.25 85 ILE A CA 1
ATOM 635 C C . ILE A 1 85 ? -13.306 -5.965 8.668 1.00 97.25 85 ILE A C 1
ATOM 637 O O . ILE A 1 85 ? -14.260 -5.361 9.153 1.00 97.25 85 ILE A O 1
ATOM 641 N N . VAL A 1 86 ? -12.761 -7.032 9.259 1.00 97.69 86 VAL A N 1
ATOM 642 C CA . VAL A 1 86 ? -13.290 -7.611 10.507 1.00 97.69 86 VAL A CA 1
ATOM 643 C C . VAL A 1 86 ? -13.301 -6.565 11.621 1.00 97.69 86 VAL A C 1
ATOM 645 O O . VAL A 1 86 ? -14.326 -6.351 12.272 1.00 97.69 86 VAL A O 1
ATOM 648 N N . LEU A 1 87 ? -12.187 -5.854 11.796 1.00 95.75 87 LEU A N 1
ATOM 649 C CA . LEU A 1 87 ? -12.062 -4.812 12.807 1.00 95.75 87 LEU A CA 1
ATOM 650 C C . LEU A 1 87 ? -12.981 -3.620 12.505 1.00 95.75 87 LEU A C 1
ATOM 652 O O . LEU A 1 87 ? -13.636 -3.100 13.405 1.00 95.75 87 LEU A O 1
ATOM 656 N N . GLY A 1 88 ? -13.084 -3.213 11.238 1.00 95.12 88 GLY A N 1
ATOM 657 C CA . GLY A 1 88 ? -13.970 -2.140 10.791 1.00 95.12 88 GLY A CA 1
ATOM 658 C C . GLY A 1 88 ? -15.446 -2.445 11.047 1.00 95.12 88 GLY A C 1
ATOM 659 O O . GLY A 1 88 ? -16.169 -1.580 11.542 1.00 95.12 88 GLY A O 1
ATOM 660 N N . VAL A 1 89 ? -15.885 -3.677 10.781 1.00 96.12 89 VAL A N 1
ATOM 661 C CA . VAL A 1 89 ? -17.248 -4.143 11.076 1.00 96.12 89 VAL A CA 1
ATOM 662 C C . VAL A 1 89 ? -17.491 -4.166 12.583 1.00 96.12 89 VAL A C 1
ATOM 664 O O . VAL A 1 89 ? -18.493 -3.618 13.042 1.00 96.12 89 VAL A O 1
ATOM 667 N N . ALA A 1 90 ? -16.561 -4.712 13.371 1.00 95.62 90 ALA A N 1
ATOM 668 C CA . ALA A 1 90 ? -16.672 -4.716 14.829 1.00 95.62 90 ALA A CA 1
ATOM 669 C C . ALA A 1 90 ? -16.798 -3.289 15.396 1.00 95.62 90 ALA A C 1
ATOM 671 O O . ALA A 1 90 ? -17.682 -3.013 16.206 1.00 95.62 90 ALA A O 1
ATOM 672 N N . LEU A 1 91 ? -15.974 -2.349 14.924 1.00 94.81 91 LEU A N 1
ATOM 673 C CA . LEU A 1 91 ? -16.029 -0.937 15.316 1.00 94.81 91 LEU A CA 1
ATOM 674 C C . LEU A 1 91 ? -17.316 -0.244 14.871 1.00 94.81 91 LEU A C 1
ATOM 676 O O . LEU A 1 91 ? -17.851 0.574 15.619 1.00 94.81 91 LEU A O 1
ATOM 680 N N . ALA A 1 92 ? -17.838 -0.569 13.688 1.00 93.88 92 ALA A N 1
ATOM 681 C CA . ALA A 1 92 ? -19.117 -0.045 13.223 1.00 93.88 92 ALA A CA 1
ATOM 682 C C . ALA A 1 92 ? -20.264 -0.470 14.152 1.00 93.88 92 ALA A C 1
ATOM 684 O O . ALA A 1 92 ? -21.080 0.369 14.539 1.00 93.88 92 ALA A O 1
ATOM 685 N N . ILE A 1 93 ? -20.274 -1.738 14.576 1.00 94.88 93 ILE A N 1
ATOM 686 C CA . ILE A 1 93 ? -21.250 -2.266 15.538 1.00 94.88 93 ILE A CA 1
ATOM 687 C C . ILE A 1 93 ? -21.083 -1.580 16.900 1.00 94.88 93 ILE A C 1
ATOM 689 O O . ILE A 1 93 ? -22.058 -1.079 17.459 1.00 94.88 93 ILE A O 1
ATOM 693 N N . MET A 1 94 ? -19.851 -1.481 17.415 1.00 92.94 94 MET A N 1
ATOM 694 C CA . MET A 1 94 ? -19.567 -0.795 18.684 1.00 92.94 94 MET A CA 1
ATOM 695 C C . MET A 1 94 ? -20.022 0.668 18.670 1.00 92.94 94 MET A C 1
ATOM 697 O O . MET A 1 94 ? -20.535 1.164 19.671 1.00 92.94 94 MET A O 1
ATOM 701 N N . ARG A 1 95 ? -19.888 1.356 17.531 1.00 89.94 95 ARG A N 1
ATOM 702 C CA . ARG A 1 95 ? -20.307 2.753 17.367 1.00 89.94 95 ARG A CA 1
ATOM 703 C C . ARG A 1 95 ? -21.827 2.933 17.363 1.00 89.94 95 ARG A C 1
ATOM 705 O O . ARG A 1 95 ? -22.287 3.998 17.770 1.00 89.94 95 ARG A O 1
ATOM 712 N N . LEU A 1 96 ? -22.586 1.936 16.904 1.00 90.38 96 LEU A N 1
ATOM 713 C CA . LEU A 1 96 ? -24.054 1.956 16.899 1.00 90.38 96 LEU A CA 1
ATOM 714 C C . LEU A 1 96 ? -24.656 1.508 18.243 1.00 90.38 96 LEU A C 1
ATOM 716 O O . LEU A 1 96 ? -25.839 1.724 18.495 1.00 90.38 96 LEU A O 1
ATOM 720 N N . SER A 1 97 ? -23.848 0.902 19.115 1.00 89.62 97 SER A N 1
ATOM 721 C CA . SER A 1 97 ? -24.292 0.435 20.425 1.00 89.62 97 SER A CA 1
ATOM 722 C C . SER A 1 97 ? -24.747 1.593 21.330 1.00 89.62 97 SER A C 1
ATOM 724 O O . SER A 1 97 ? -24.084 2.636 21.379 1.00 89.62 97 SER A O 1
ATOM 726 N N . PRO A 1 98 ? -25.834 1.417 22.109 1.00 85.12 98 PRO A N 1
ATOM 727 C CA . PRO A 1 98 ? -26.274 2.398 23.100 1.00 85.12 98 PRO A CA 1
ATOM 728 C C . PRO A 1 98 ? -25.314 2.520 24.295 1.00 85.12 98 PRO A C 1
ATOM 730 O O . PRO A 1 98 ? -25.414 3.481 25.056 1.00 85.12 98 PRO A O 1
ATOM 733 N N . ASN A 1 99 ? -24.379 1.578 24.479 1.00 92.69 99 ASN A N 1
ATOM 734 C CA . ASN A 1 99 ? -23.420 1.625 25.579 1.00 92.69 99 ASN A CA 1
ATOM 735 C C . ASN A 1 99 ? -22.357 2.723 25.332 1.00 92.69 99 ASN A C 1
ATOM 737 O O . ASN A 1 99 ? -21.587 2.626 24.367 1.00 92.69 99 ASN A O 1
ATOM 741 N N . PRO A 1 100 ? -22.255 3.737 26.215 1.00 88.06 100 PRO A N 1
ATOM 742 C CA . PRO A 1 100 ? -21.342 4.862 26.030 1.00 88.06 100 PRO A CA 1
ATOM 743 C C . PRO A 1 100 ? -19.864 4.453 26.038 1.00 88.06 100 PRO A C 1
ATOM 745 O O . PRO A 1 100 ? -19.065 5.109 25.374 1.00 88.06 100 PRO A O 1
ATOM 748 N N . VAL A 1 101 ? -19.492 3.368 26.726 1.00 92.38 101 VAL A N 1
ATOM 749 C CA . VAL A 1 101 ? -18.105 2.878 26.782 1.00 92.38 101 VAL A CA 1
ATOM 750 C C . VAL A 1 101 ? -17.687 2.316 25.425 1.00 92.38 101 VAL A C 1
ATOM 752 O O . VAL A 1 101 ? -16.695 2.760 24.858 1.00 92.38 101 VAL A O 1
ATOM 755 N N . LEU A 1 102 ? -18.489 1.408 24.856 1.00 91.00 102 LEU A N 1
ATOM 756 C CA . LEU A 1 102 ? -18.241 0.809 23.535 1.00 91.00 102 LEU A CA 1
ATOM 757 C C . LEU A 1 102 ? -18.190 1.878 22.436 1.00 91.00 102 LEU A C 1
ATOM 759 O O . LEU A 1 102 ? -17.289 1.881 21.594 1.00 91.00 102 LEU A O 1
ATOM 763 N N . ARG A 1 103 ? -19.118 2.837 22.490 1.00 91.56 103 ARG A N 1
ATOM 764 C CA . ARG A 1 103 ? -19.149 3.975 21.572 1.00 91.56 103 ARG A CA 1
ATOM 765 C C . ARG A 1 103 ? -17.930 4.888 21.742 1.00 91.56 103 ARG A C 1
ATOM 767 O O . ARG A 1 103 ? -17.382 5.344 20.740 1.00 91.56 103 ARG A O 1
ATOM 774 N N . GLY A 1 104 ? -17.499 5.143 22.978 1.00 92.31 104 GLY A N 1
ATOM 775 C CA . GLY A 1 104 ? -16.310 5.936 23.295 1.00 92.31 104 GLY A CA 1
ATOM 776 C C . GLY A 1 104 ? -15.027 5.289 22.779 1.00 92.31 104 GLY A C 1
ATOM 777 O O . GLY A 1 104 ? -14.258 5.937 22.071 1.00 92.31 104 GLY A O 1
ATOM 778 N N . THR A 1 105 ? -14.830 3.994 23.035 1.00 93.44 105 THR A N 1
ATOM 779 C CA . THR A 1 105 ? -13.670 3.238 22.537 1.00 93.44 105 THR A CA 1
ATOM 780 C C . THR A 1 105 ? -13.615 3.233 21.010 1.00 93.44 105 THR A C 1
ATOM 782 O O . THR A 1 105 ? -12.566 3.525 20.434 1.00 93.44 105 THR A O 1
ATOM 785 N N . ALA A 1 106 ? -14.742 2.979 20.334 1.00 93.19 106 ALA A N 1
ATOM 786 C CA . ALA A 1 106 ? -14.808 3.028 18.874 1.00 93.19 106 ALA A CA 1
ATOM 787 C C . ALA A 1 106 ? -14.514 4.434 18.324 1.00 93.19 106 ALA A C 1
ATOM 789 O O . ALA A 1 106 ? -13.851 4.571 17.295 1.00 93.19 106 ALA A O 1
ATOM 790 N N . TRP A 1 107 ? -14.974 5.485 19.011 1.00 93.12 107 TRP A N 1
ATOM 791 C CA . TRP A 1 107 ? -14.691 6.869 18.636 1.00 93.12 107 TRP A CA 1
ATOM 792 C C . TRP A 1 107 ? -13.200 7.197 18.746 1.00 93.12 107 TRP A C 1
ATOM 794 O O . TRP A 1 107 ? -12.641 7.722 17.786 1.00 93.12 107 TRP A O 1
ATOM 804 N N . VAL A 1 108 ? -12.543 6.834 19.856 1.00 94.38 108 VAL A N 1
ATOM 805 C CA . VAL A 1 108 ? -11.098 7.053 20.048 1.00 94.38 108 VAL A CA 1
ATOM 806 C C . VAL A 1 108 ? -10.297 6.310 18.986 1.00 94.38 108 VAL A C 1
ATOM 808 O O . VAL A 1 108 ? -9.437 6.910 18.348 1.00 94.38 108 VAL A O 1
ATOM 811 N N . TYR A 1 109 ? -10.609 5.034 18.740 1.00 93.31 109 TYR A N 1
ATOM 812 C CA . TYR A 1 109 ? -9.933 4.254 17.706 1.00 93.31 109 TYR A CA 1
ATOM 813 C C . TYR A 1 109 ? -10.061 4.926 16.331 1.00 93.31 109 TYR A C 1
ATOM 815 O O . TYR A 1 109 ? -9.061 5.187 15.662 1.00 93.31 109 TYR A O 1
ATOM 823 N N . LEU A 1 110 ? -11.285 5.262 15.908 1.00 93.19 110 LEU A N 1
ATOM 824 C CA . LEU A 1 110 ? -11.509 5.908 14.614 1.00 93.19 110 LEU A CA 1
ATOM 825 C C . LEU A 1 110 ? -10.830 7.277 14.534 1.00 93.19 110 LEU A C 1
ATOM 827 O O . LEU A 1 110 ? -10.297 7.613 13.480 1.00 93.19 110 LEU A O 1
ATOM 831 N N . TRP A 1 111 ? -10.827 8.049 15.620 1.00 93.19 111 TRP A N 1
ATOM 832 C CA . TRP A 1 111 ? -10.161 9.346 15.682 1.00 93.19 111 TRP A CA 1
ATOM 833 C C . TRP A 1 111 ? -8.640 9.219 15.551 1.00 93.19 111 TRP A C 1
ATOM 835 O O . TRP A 1 111 ? -8.054 9.952 14.763 1.00 93.19 111 TRP A O 1
ATOM 845 N N . ILE A 1 112 ? -8.000 8.260 16.228 1.00 93.50 112 ILE A N 1
ATOM 846 C CA . ILE A 1 112 ? -6.558 8.020 16.075 1.00 93.50 112 ILE A CA 1
ATOM 847 C C . ILE A 1 112 ? -6.253 7.665 14.620 1.00 93.50 112 ILE A C 1
ATOM 849 O O . ILE A 1 112 ? -5.448 8.335 13.983 1.00 93.50 112 ILE A O 1
ATOM 853 N N . PHE A 1 113 ? -6.921 6.662 14.052 1.00 90.44 113 PHE A N 1
ATOM 854 C CA . PHE A 1 113 ? -6.558 6.165 12.723 1.00 90.44 113 PHE A CA 1
ATOM 855 C C . PHE A 1 113 ? -6.988 7.078 11.567 1.00 90.44 113 PHE A C 1
ATOM 857 O O . PHE A 1 113 ? -6.295 7.118 10.554 1.00 90.44 113 PHE A O 1
ATOM 864 N N . ARG A 1 114 ? -8.105 7.811 11.692 1.00 88.62 114 ARG A N 1
ATOM 865 C CA . ARG A 1 114 ? -8.604 8.724 10.641 1.00 88.62 114 ARG A CA 1
ATOM 866 C C . ARG A 1 114 ? -8.245 10.192 10.854 1.00 88.62 114 ARG A C 1
ATOM 868 O O . ARG A 1 114 ? -8.342 10.963 9.907 1.00 88.62 114 ARG A O 1
ATOM 875 N N . GLY A 1 115 ? -7.904 10.587 12.076 1.00 90.75 115 GLY A N 1
ATOM 876 C CA . GLY A 1 115 ? -7.606 11.971 12.445 1.00 90.75 115 GLY A CA 1
ATOM 877 C C . GLY A 1 115 ? -6.115 12.277 12.577 1.00 90.75 115 GLY A C 1
ATOM 878 O O . GLY A 1 115 ? -5.744 13.446 12.506 1.00 90.75 115 GLY A O 1
ATOM 879 N N . THR A 1 116 ? -5.246 11.269 12.738 1.00 94.19 116 THR A N 1
ATOM 880 C CA . THR A 1 116 ? -3.790 11.489 12.757 1.00 94.19 116 THR A CA 1
ATOM 881 C C . THR A 1 116 ? -3.190 11.429 11.346 1.00 94.19 116 THR A C 1
ATOM 883 O O . THR A 1 116 ? -3.568 10.559 10.557 1.00 94.19 116 THR A O 1
ATOM 886 N N . PRO A 1 117 ? -2.243 12.322 10.995 1.00 94.38 117 PRO A N 1
ATOM 887 C CA . PRO A 1 117 ? -1.548 12.258 9.711 1.00 94.38 117 PRO A CA 1
ATOM 888 C C . PRO A 1 117 ? -0.804 10.930 9.529 1.00 94.38 117 PRO A C 1
ATOM 890 O O . PRO A 1 117 ? -0.125 10.470 10.449 1.00 94.38 117 PRO A O 1
ATOM 893 N N . VAL A 1 118 ? -0.846 10.353 8.321 1.00 94.31 118 VAL A N 1
ATOM 894 C CA . VAL A 1 118 ? -0.187 9.064 8.019 1.00 94.31 118 VAL A CA 1
ATOM 895 C C . VAL A 1 118 ? 1.308 9.083 8.345 1.00 94.31 118 VAL A C 1
ATOM 897 O O . VAL A 1 118 ? 1.835 8.112 8.877 1.00 94.31 118 VAL A O 1
ATOM 900 N N . TYR A 1 119 ? 1.979 10.217 8.123 1.00 94.50 119 TYR A N 1
ATOM 901 C CA . TYR A 1 119 ? 3.387 10.387 8.476 1.00 94.50 119 TYR A CA 1
ATOM 902 C C . TYR A 1 119 ? 3.649 10.180 9.968 1.00 94.50 119 TYR A C 1
ATOM 904 O O . TYR A 1 119 ? 4.634 9.542 10.322 1.00 94.50 119 TYR A O 1
ATOM 912 N N . VAL A 1 120 ? 2.760 10.659 10.844 1.00 94.00 120 VAL A N 1
ATOM 913 C CA . VAL A 1 120 ? 2.899 10.471 12.295 1.00 94.00 120 VAL A CA 1
ATOM 914 C C . VAL A 1 120 ? 2.800 8.990 12.644 1.00 94.00 120 VAL A C 1
ATOM 916 O O . VAL A 1 120 ? 3.602 8.501 13.433 1.00 94.00 120 VAL A O 1
ATOM 919 N N . GLN A 1 121 ? 1.874 8.259 12.017 1.00 93.25 121 GLN A N 1
ATOM 920 C CA . GLN A 1 121 ? 1.752 6.814 12.214 1.00 93.25 121 GLN A CA 1
ATOM 921 C C . GLN A 1 121 ? 3.014 6.084 11.744 1.00 93.25 121 GLN A C 1
ATOM 923 O O . GLN A 1 121 ? 3.570 5.293 12.496 1.00 93.25 121 GLN A O 1
ATOM 928 N N . LEU A 1 122 ? 3.507 6.380 10.538 1.00 92.75 122 LEU A N 1
ATOM 929 C CA . LEU A 1 122 ? 4.719 5.758 9.996 1.00 92.75 122 LEU A CA 1
ATOM 930 C C . LEU A 1 122 ? 5.944 6.012 10.882 1.00 92.75 122 LEU A C 1
ATOM 932 O O . LEU A 1 122 ? 6.705 5.085 11.143 1.00 92.75 122 LEU A O 1
ATOM 936 N N . VAL A 1 123 ? 6.114 7.241 11.377 1.00 93.56 123 VAL A N 1
ATOM 937 C CA . VAL A 1 123 ? 7.206 7.589 12.297 1.00 93.56 123 VAL A CA 1
ATOM 938 C C . VAL A 1 123 ? 7.038 6.866 13.630 1.00 93.56 123 VAL A C 1
ATOM 940 O O . VAL A 1 123 ? 8.000 6.284 14.115 1.00 93.56 123 VAL A O 1
ATOM 943 N N . PHE A 1 124 ? 5.836 6.844 14.207 1.00 91.56 124 PHE A N 1
ATOM 944 C CA . PHE A 1 124 ? 5.571 6.140 15.463 1.00 91.56 124 PHE A CA 1
ATOM 945 C C . PHE A 1 124 ? 5.884 4.641 15.356 1.00 91.56 124 PHE A C 1
ATOM 947 O O . PHE A 1 124 ? 6.652 4.119 16.162 1.00 91.56 124 PHE A O 1
ATOM 954 N N . TRP A 1 125 ? 5.359 3.960 14.332 1.00 90.00 125 TRP A N 1
ATOM 955 C CA . TRP A 1 125 ? 5.622 2.536 14.097 1.00 90.00 125 TRP A CA 1
ATOM 956 C C . TRP A 1 125 ? 7.088 2.267 13.736 1.00 90.00 125 TRP A C 1
ATOM 958 O O . TRP A 1 125 ? 7.649 1.268 14.175 1.00 90.00 125 TRP A O 1
ATOM 968 N N . GLY A 1 126 ? 7.729 3.169 12.988 1.00 91.38 126 GLY A N 1
ATOM 969 C CA . GLY A 1 126 ? 9.145 3.071 12.632 1.00 91.38 126 GLY A CA 1
ATOM 970 C C . GLY A 1 126 ? 10.100 3.286 13.812 1.00 91.38 126 GLY A C 1
ATOM 971 O O . GLY A 1 126 ? 11.147 2.646 13.867 1.00 91.38 126 GLY A O 1
ATOM 972 N N . LEU A 1 127 ? 9.748 4.146 14.775 1.00 91.38 127 LEU A N 1
ATOM 973 C CA . LEU A 1 127 ? 10.531 4.395 15.996 1.00 91.38 127 LEU A CA 1
ATOM 974 C C . LEU A 1 127 ? 10.212 3.413 17.128 1.00 91.38 127 LEU A C 1
ATOM 976 O O . LEU A 1 127 ? 10.979 3.330 18.088 1.00 91.38 127 LEU A O 1
ATOM 980 N N . PHE A 1 128 ? 9.117 2.658 17.036 1.00 89.69 128 PHE A N 1
ATOM 981 C CA . PHE A 1 128 ? 8.705 1.711 18.071 1.00 89.69 128 PHE A CA 1
ATOM 982 C C . PHE A 1 128 ? 9.823 0.722 18.479 1.00 89.69 128 PHE A C 1
ATOM 984 O O . PHE A 1 128 ? 10.086 0.610 19.680 1.00 89.69 128 PHE A O 1
ATOM 991 N N . PRO A 1 129 ? 10.577 0.096 17.546 1.00 86.50 129 PRO A N 1
ATOM 992 C CA . PRO A 1 129 ? 11.693 -0.791 17.899 1.00 86.50 129 PRO A CA 1
ATOM 993 C C . PRO A 1 129 ? 12.897 -0.075 18.536 1.00 86.50 129 PRO A C 1
ATOM 995 O O . PRO A 1 129 ? 13.719 -0.707 19.194 1.00 86.50 129 PRO A O 1
ATOM 998 N N . ALA A 1 130 ? 13.037 1.242 18.348 1.00 85.81 130 ALA A N 1
ATOM 999 C CA . ALA A 1 130 ? 14.116 2.013 18.969 1.00 85.81 130 ALA A CA 1
ATOM 1000 C C . ALA A 1 130 ? 13.860 2.252 20.465 1.00 85.81 130 ALA A C 1
ATOM 1002 O O . ALA A 1 130 ? 14.809 2.311 21.250 1.00 85.81 130 ALA A O 1
ATOM 1003 N N . ILE A 1 131 ? 12.582 2.370 20.844 1.00 83.25 131 ILE A N 1
ATOM 1004 C CA . ILE A 1 131 ? 12.128 2.530 22.231 1.00 83.25 131 ILE A CA 1
ATOM 1005 C C . ILE A 1 131 ? 12.074 1.162 22.924 1.00 83.25 131 ILE A C 1
ATOM 1007 O O . ILE A 1 131 ? 12.564 1.020 24.041 1.00 83.25 131 ILE A O 1
ATOM 1011 N N . TYR A 1 132 ? 11.550 0.141 22.239 1.00 81.56 132 TYR A N 1
ATOM 1012 C CA . TYR A 1 132 ? 11.467 -1.234 22.733 1.00 81.56 132 TYR A CA 1
ATOM 1013 C C . TYR A 1 132 ? 12.442 -2.130 21.966 1.00 81.56 132 TYR A C 1
ATOM 1015 O O . TYR A 1 132 ? 12.077 -2.784 20.992 1.00 81.56 132 TYR A O 1
ATOM 1023 N N . LYS A 1 133 ? 13.705 -2.143 22.410 1.00 74.50 133 LYS A N 1
ATOM 1024 C CA . LYS A 1 133 ? 14.791 -2.893 21.748 1.00 74.50 133 LYS A CA 1
ATOM 1025 C C . LYS A 1 133 ? 14.662 -4.410 21.880 1.00 74.50 133 LYS A C 1
ATOM 1027 O O . LYS A 1 133 ? 15.171 -5.138 21.034 1.00 74.50 133 LYS A O 1
ATOM 1032 N N . GLN A 1 134 ? 14.009 -4.874 22.941 1.00 76.00 134 GLN A N 1
ATOM 1033 C CA . GLN A 1 134 ? 13.705 -6.277 23.188 1.00 76.00 134 GLN A CA 1
ATOM 1034 C C . GLN A 1 134 ? 12.313 -6.344 23.807 1.00 76.00 134 GLN A C 1
ATOM 1036 O O . GLN A 1 134 ? 12.054 -5.721 24.836 1.00 76.00 134 GLN A O 1
ATOM 1041 N N . ILE A 1 135 ? 11.408 -7.072 23.156 1.00 67.00 135 ILE A N 1
ATOM 1042 C CA . ILE A 1 135 ? 10.194 -7.547 23.810 1.00 67.00 135 ILE A CA 1
ATOM 1043 C C . ILE A 1 135 ? 10.617 -8.865 24.444 1.00 67.00 135 ILE A C 1
ATOM 1045 O O . ILE A 1 135 ? 10.546 -9.909 23.802 1.00 67.00 135 ILE A O 1
ATOM 1049 N N . ASP A 1 136 ? 11.161 -8.789 25.657 1.00 64.69 136 ASP A N 1
ATOM 1050 C CA . ASP A 1 136 ? 11.465 -9.979 26.441 1.00 64.69 136 ASP A CA 1
ATOM 1051 C C . ASP A 1 136 ? 10.117 -10.550 26.902 1.00 64.69 136 ASP A C 1
ATOM 1053 O O . ASP A 1 136 ? 9.560 -10.184 27.941 1.00 64.69 136 ASP A O 1
ATOM 1057 N N . VAL A 1 137 ? 9.493 -11.348 26.033 1.00 64.88 137 VAL A N 1
ATOM 1058 C CA . VAL A 1 137 ? 8.310 -12.134 26.380 1.00 64.88 137 VAL A CA 1
ATOM 1059 C C . VAL A 1 137 ? 8.841 -13.279 27.229 1.00 64.88 137 VAL A C 1
ATOM 1061 O O . VAL A 1 137 ? 9.094 -14.345 26.694 1.00 64.88 137 VAL A O 1
ATOM 1064 N N . GLY A 1 138 ? 9.100 -13.002 28.511 1.00 63.56 138 GLY A N 1
ATOM 1065 C CA . GLY A 1 138 ? 9.872 -13.847 29.426 1.00 63.56 138 GLY A CA 1
ATOM 1066 C C . GLY A 1 138 ? 9.573 -15.349 29.350 1.00 63.56 138 GLY A C 1
ATOM 1067 O O . GLY A 1 138 ? 8.725 -15.847 30.092 1.00 63.56 138 GLY A O 1
ATOM 1068 N N . ILE A 1 139 ? 10.325 -16.033 28.484 1.00 53.84 139 ILE A N 1
ATOM 1069 C CA . ILE A 1 139 ? 10.608 -17.469 28.386 1.00 53.84 139 ILE A CA 1
ATOM 1070 C C . ILE A 1 139 ? 12.006 -17.609 27.792 1.00 53.84 139 ILE A C 1
ATOM 1072 O O . ILE A 1 139 ? 12.281 -16.949 26.765 1.00 53.84 139 ILE A O 1
#

Foldseek 3Di:
DDDDDDDDPPCDDPPPPPPPDPPDDVVVVVVVVVVVVVVVVVVVCCVPPCVVVVVVVVCVCPPPVNVVVVVVVVVCVVVVVVVCVVVVVCLVVLCPDPDVVSVVVSVVVCCCVVVDDPVVVCVCVVCVCVVVVDPCPPD

Radius of gyration: 36.36 Å; Cα contacts (8 Å, |Δi|>4): 24; chains: 1; bounding box: 80×75×80 Å

Organism: NCBI:txid1027371

Mean predicted aligned error: 13.85 Å